Protein AF-A0A081LDC3-F1 (afdb_monomer)

Organism: NCBI:txid1178540

Mean predicted aligned error: 5.59 Å

Secondary structure (DSSP, 8-state):
----SS-HHHHHHHHHHHHHHHHHTTT-HHHHHHHHHHHHTT-S-HHHHHHHHHHHHHHHHHS----

Radius of gyration: 14.07 Å; Cα contacts (8 Å, |Δi|>4): 44; chains: 1; bounding box: 42×26×38 Å

pLDDT: mean 90.24, std 15.23, range [38.88, 98.56]

Foldseek 3Di:
DDDDPDDVVLVVLVVCLVVLLVLLCVQPVPVSVVLVVCVVVVVDRSVVSSVVSVVSSVVSVVDDPPD

Sequence (67 aa):
MSGLPIDFDVVNKNAYLPVKLSELSKVDPSSALEILNQWGEGTKPITVLWETTIEKILQNKDQPTKK

Solvent-accessible surface area (backbone atoms only — not comparable to full-atom values): 403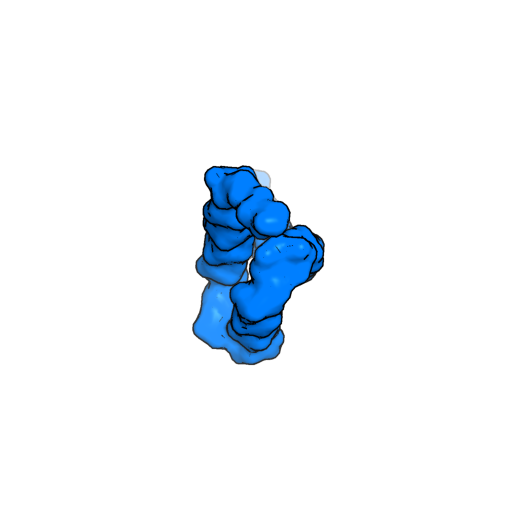2 Å² total; per-residue (Å²): 135,84,74,72,101,64,64,62,66,63,51,48,44,61,73,45,40,66,60,52,39,58,59,25,38,76,80,40,48,68,62,27,50,53,51,49,49,37,55,76,70,60,76,55,58,60,67,59,55,42,52,54,48,53,52,54,42,49,57,58,66,74,45,76,80,81,125

Structure (mmCIF, N/CA/C/O backbone):
data_AF-A0A081LDC3-F1
#
_entry.id   AF-A0A081LDC3-F1
#
loop_
_atom_site.group_PDB
_atom_site.id
_atom_site.type_symbol
_atom_site.label_atom_id
_atom_site.label_alt_id
_atom_site.label_comp_id
_atom_site.label_asym_id
_atom_site.label_entity_id
_atom_site.label_seq_id
_atom_site.pdbx_PDB_ins_code
_atom_site.Cartn_x
_atom_site.Cartn_y
_atom_site.Cartn_z
_atom_site.occupancy
_atom_site.B_iso_or_equiv
_atom_site.auth_seq_id
_atom_site.auth_comp_id
_atom_site.auth_asym_id
_atom_site.auth_atom_id
_atom_site.pdbx_PDB_model_num
ATOM 1 N N . MET A 1 1 ? 18.676 15.888 -23.935 1.00 42.28 1 MET A N 1
ATOM 2 C CA . MET A 1 1 ? 18.306 15.794 -22.509 1.00 42.28 1 MET A CA 1
ATOM 3 C C . MET A 1 1 ? 17.899 14.362 -22.242 1.00 42.28 1 MET A C 1
ATOM 5 O O . MET A 1 1 ? 16.923 13.914 -22.827 1.00 42.28 1 MET A O 1
ATOM 9 N N . SER A 1 2 ? 18.679 13.629 -21.457 1.00 54.00 2 SER A N 1
ATOM 10 C CA . SER A 1 2 ? 18.383 12.235 -21.127 1.00 54.00 2 SER A CA 1
ATOM 11 C C . SER A 1 2 ? 17.522 12.234 -19.867 1.00 54.00 2 SER A C 1
ATOM 13 O O . SER A 1 2 ? 18.033 12.499 -18.782 1.00 54.00 2 SER A O 1
ATOM 15 N N . GLY A 1 3 ? 16.213 12.026 -20.012 1.00 71.19 3 GLY A N 1
ATOM 16 C CA . GLY A 1 3 ? 15.355 11.738 -18.863 1.00 71.19 3 GLY A CA 1
ATOM 17 C C . GLY A 1 3 ? 15.830 10.452 -18.187 1.00 71.19 3 GLY A C 1
ATOM 18 O O . GLY A 1 3 ? 16.278 9.528 -18.869 1.00 71.19 3 GLY A O 1
ATOM 19 N N . LEU A 1 4 ? 15.787 10.402 -16.855 1.00 72.94 4 LEU A N 1
ATOM 20 C CA . LEU A 1 4 ? 16.061 9.164 -16.126 1.00 72.94 4 LEU A CA 1
ATOM 21 C C . LEU A 1 4 ? 15.071 8.082 -16.600 1.00 72.94 4 LEU A C 1
ATOM 23 O O . LEU A 1 4 ? 13.895 8.400 -16.779 1.00 72.94 4 LEU A O 1
ATOM 27 N N . PRO A 1 5 ? 15.494 6.817 -16.778 1.00 82.88 5 PRO A N 1
ATOM 28 C CA . PRO A 1 5 ? 14.624 5.718 -17.212 1.00 82.88 5 PRO A CA 1
ATOM 29 C C . PRO A 1 5 ? 13.706 5.227 -16.074 1.00 82.88 5 PRO A C 1
ATOM 31 O O . PRO A 1 5 ? 13.447 4.035 -15.942 1.00 82.88 5 PRO A O 1
ATOM 34 N N . ILE A 1 6 ? 13.277 6.136 -15.199 1.00 82.12 6 ILE A N 1
ATOM 35 C CA . ILE A 1 6 ? 12.540 5.857 -13.972 1.00 82.12 6 ILE A CA 1
ATOM 36 C C . ILE A 1 6 ? 11.221 6.607 -14.047 1.00 82.12 6 ILE A C 1
ATOM 38 O O . ILE A 1 6 ? 11.194 7.822 -14.246 1.00 82.12 6 ILE A O 1
ATOM 42 N N . ASP A 1 7 ? 10.135 5.875 -13.841 1.00 91.19 7 ASP A N 1
ATOM 43 C CA . ASP A 1 7 ? 8.821 6.471 -13.683 1.00 91.19 7 ASP A CA 1
ATOM 44 C C . ASP A 1 7 ? 8.674 7.032 -12.259 1.00 91.19 7 ASP A C 1
ATOM 46 O O . ASP A 1 7 ? 8.535 6.294 -11.278 1.00 91.19 7 ASP A O 1
ATOM 50 N N . PHE A 1 8 ? 8.738 8.358 -12.141 1.00 91.56 8 PHE A N 1
ATOM 51 C CA . PHE A 1 8 ? 8.604 9.058 -10.864 1.00 91.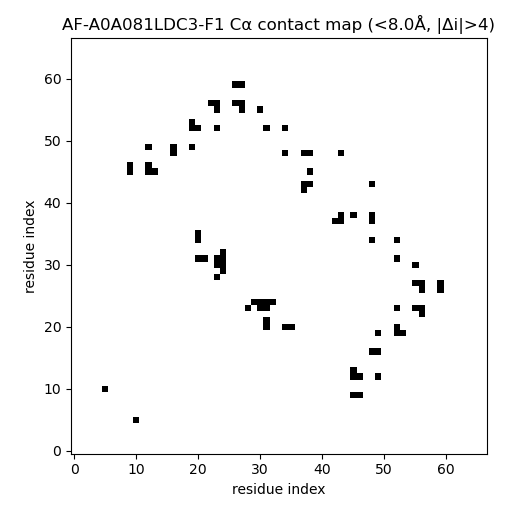56 8 PHE A CA 1
ATOM 52 C C . PHE A 1 8 ? 7.243 8.842 -10.203 1.00 91.56 8 PHE A C 1
ATOM 54 O O . PHE A 1 8 ? 7.156 8.899 -8.978 1.00 91.56 8 PHE A O 1
ATOM 61 N N . ASP A 1 9 ? 6.188 8.581 -10.974 1.00 93.38 9 ASP A N 1
ATOM 62 C CA . ASP A 1 9 ? 4.867 8.307 -10.418 1.00 93.38 9 ASP A CA 1
ATOM 63 C C . ASP A 1 9 ? 4.86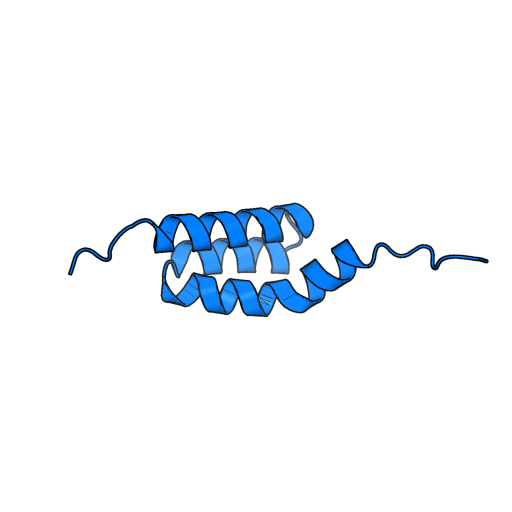8 6.980 -9.646 1.00 93.38 9 ASP A C 1
ATOM 65 O O . ASP A 1 9 ? 4.446 6.925 -8.490 1.00 93.38 9 ASP A O 1
ATOM 69 N N . VAL A 1 10 ? 5.468 5.935 -10.222 1.00 94.44 10 VAL A N 1
ATOM 70 C CA . VAL A 1 10 ? 5.643 4.628 -9.567 1.00 94.44 10 VAL A CA 1
ATOM 71 C C . VAL A 1 10 ? 6.485 4.754 -8.293 1.00 94.44 10 VAL A C 1
ATOM 73 O O . VAL A 1 10 ? 6.134 4.179 -7.258 1.00 94.44 10 VAL A O 1
ATOM 76 N N . VAL A 1 11 ? 7.568 5.539 -8.339 1.00 94.81 11 VAL A N 1
ATOM 77 C CA . VAL A 1 11 ? 8.420 5.804 -7.165 1.00 94.81 11 VAL A CA 1
ATOM 78 C C . VAL A 1 11 ? 7.631 6.503 -6.060 1.00 94.81 11 VAL A C 1
ATOM 80 O O . VAL A 1 11 ? 7.685 6.076 -4.905 1.00 94.81 11 VAL A O 1
ATOM 83 N N . ASN A 1 12 ? 6.862 7.535 -6.408 1.00 95.88 12 ASN A N 1
ATOM 84 C CA . ASN A 1 12 ? 6.036 8.265 -5.451 1.00 95.88 12 ASN A CA 1
ATOM 85 C C . ASN A 1 12 ? 4.974 7.359 -4.825 1.00 95.88 12 ASN A C 1
ATOM 87 O O . ASN A 1 12 ? 4.833 7.337 -3.602 1.00 95.88 12 ASN A O 1
ATOM 91 N N . LYS A 1 13 ? 4.270 6.559 -5.631 1.00 97.19 13 LYS A N 1
ATOM 92 C CA . LYS A 1 13 ? 3.273 5.604 -5.130 1.00 97.19 13 LYS A CA 1
ATOM 93 C C . LYS A 1 13 ? 3.888 4.636 -4.124 1.00 97.19 13 LYS A C 1
ATOM 95 O O . LYS A 1 13 ? 3.316 4.432 -3.058 1.00 97.19 13 LYS A O 1
ATOM 100 N N . ASN A 1 14 ? 5.077 4.104 -4.409 1.00 95.00 14 ASN A N 1
ATOM 101 C CA . ASN A 1 14 ? 5.757 3.193 -3.490 1.00 95.00 14 ASN A CA 1
ATOM 102 C C . ASN A 1 14 ? 6.199 3.883 -2.190 1.00 95.00 14 ASN A C 1
ATOM 104 O O . ASN A 1 14 ? 6.013 3.335 -1.108 1.00 95.00 14 ASN A O 1
ATOM 108 N N . ALA A 1 15 ? 6.743 5.099 -2.284 1.00 96.44 15 ALA A N 1
ATOM 109 C CA . ALA A 1 15 ? 7.200 5.857 -1.120 1.00 96.44 15 ALA A CA 1
ATOM 110 C C . ALA A 1 15 ? 6.046 6.278 -0.192 1.00 96.44 15 ALA A C 1
ATOM 112 O O . ALA A 1 15 ? 6.205 6.290 1.029 1.00 96.44 15 ALA A O 1
ATOM 113 N N . TYR A 1 16 ? 4.884 6.614 -0.758 1.00 97.94 16 TYR A N 1
ATOM 114 C CA . TYR A 1 16 ? 3.754 7.158 -0.003 1.00 97.94 16 TYR A CA 1
ATOM 115 C C . TYR A 1 16 ? 2.657 6.140 0.329 1.00 97.94 16 TYR A C 1
ATOM 117 O O . TYR A 1 16 ? 1.780 6.463 1.135 1.00 97.94 16 TYR A O 1
ATOM 125 N N . LEU A 1 17 ? 2.677 4.923 -0.233 1.00 98.25 17 LEU A N 1
ATOM 126 C CA . LEU A 1 17 ? 1.674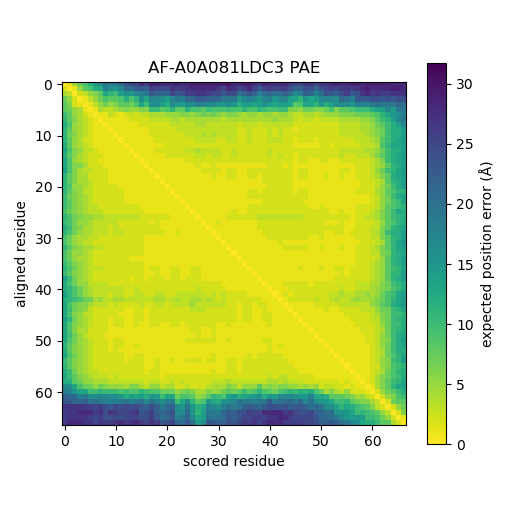 3.896 0.076 1.00 98.25 17 LEU A CA 1
ATOM 127 C C . LEU A 1 17 ? 1.524 3.650 1.594 1.00 98.25 17 LEU A C 1
ATOM 129 O O . LEU A 1 17 ? 0.383 3.635 2.059 1.00 98.25 17 LEU A O 1
ATOM 133 N N . PRO A 1 18 ? 2.600 3.564 2.407 1.00 98.06 18 PRO A N 1
ATOM 134 C CA . PRO A 1 18 ? 2.466 3.380 3.856 1.00 98.06 18 PRO A CA 1
ATOM 135 C C . PRO A 1 18 ? 1.674 4.496 4.551 1.00 98.06 18 PRO A C 1
ATOM 137 O O . PRO A 1 18 ? 0.913 4.240 5.485 1.00 98.06 18 PRO A O 1
ATOM 140 N N . VAL A 1 19 ? 1.804 5.740 4.075 1.00 98.25 19 VAL A N 1
ATOM 141 C CA . VAL A 1 19 ? 1.049 6.885 4.605 1.00 98.25 19 VAL A CA 1
ATOM 142 C C . VAL A 1 19 ? -0.440 6.709 4.317 1.00 98.25 19 VAL A C 1
ATOM 144 O O . VAL A 1 19 ? -1.267 6.891 5.209 1.00 98.25 19 VAL A O 1
ATOM 147 N N . LYS A 1 20 ? -0.792 6.291 3.098 1.00 98.25 20 LYS A N 1
ATOM 148 C CA . LYS A 1 20 ? -2.187 6.049 2.712 1.00 98.25 20 LYS A CA 1
ATOM 149 C C . LYS A 1 20 ? -2.793 4.836 3.403 1.00 98.25 20 LYS A C 1
ATOM 151 O O . LYS A 1 20 ? -3.938 4.910 3.829 1.00 98.25 20 LYS A O 1
ATOM 156 N N . LEU A 1 21 ? -2.023 3.778 3.636 1.00 98.38 21 LEU A N 1
ATOM 157 C CA . LEU A 1 21 ? -2.469 2.652 4.461 1.00 98.38 21 LEU A CA 1
ATOM 158 C C . LEU A 1 21 ? -2.743 3.069 5.912 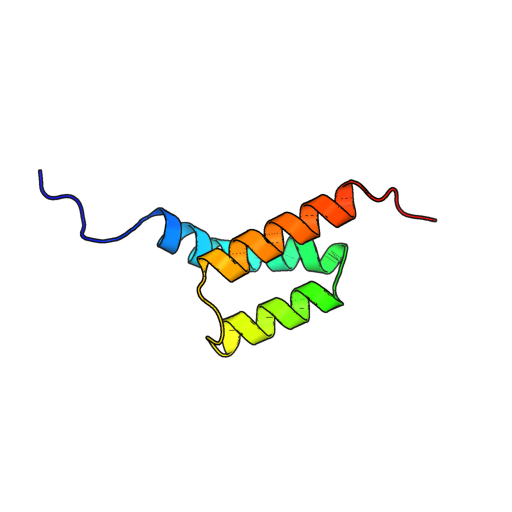1.00 98.38 21 LEU A C 1
ATOM 160 O O . LEU A 1 21 ? -3.723 2.617 6.498 1.00 98.38 21 LEU A O 1
ATOM 164 N N . SER A 1 22 ? -1.937 3.974 6.476 1.00 98.19 22 SER A N 1
ATOM 165 C CA . SER A 1 22 ? -2.187 4.560 7.802 1.00 98.19 22 SER A CA 1
ATOM 166 C C . SER A 1 22 ? -3.431 5.460 7.836 1.00 98.19 22 SER A C 1
ATOM 168 O O . SER A 1 22 ? -4.124 5.540 8.849 1.00 98.19 22 SER A O 1
ATOM 170 N N . GLU A 1 23 ? -3.751 6.148 6.737 1.00 97.81 23 GLU A N 1
ATOM 171 C CA . GLU A 1 23 ? -5.021 6.873 6.599 1.00 97.81 23 GLU A CA 1
ATOM 172 C C . GLU A 1 23 ? -6.209 5.904 6.516 1.00 97.81 23 GLU A C 1
ATOM 174 O O . GLU A 1 23 ? -7.185 6.079 7.245 1.00 97.81 23 GLU A O 1
ATOM 179 N N . LEU A 1 24 ? -6.110 4.869 5.673 1.00 98.12 24 LEU A N 1
ATOM 180 C CA . LEU A 1 24 ? -7.151 3.859 5.496 1.00 98.12 24 LEU A CA 1
ATOM 181 C C . LEU A 1 24 ? -7.413 3.086 6.789 1.00 98.12 24 LEU A C 1
ATOM 183 O O . LEU A 1 24 ? -8.568 2.872 7.134 1.00 98.12 24 LEU A O 1
ATOM 187 N N . SER A 1 25 ? -6.378 2.730 7.552 1.00 97.94 25 SER A N 1
ATOM 188 C CA . SER A 1 25 ? -6.533 1.928 8.773 1.00 97.94 25 SER A CA 1
ATOM 189 C C . SER A 1 25 ? -7.379 2.598 9.856 1.00 97.94 25 SER A C 1
ATOM 191 O O . SER A 1 25 ? -7.898 1.916 10.733 1.00 97.94 25 SER A O 1
ATOM 193 N N . LYS A 1 26 ? -7.555 3.922 9.796 1.00 96.94 26 LYS A N 1
ATOM 194 C CA . LYS A 1 26 ? -8.406 4.677 10.728 1.00 96.94 26 LYS A CA 1
ATOM 195 C C . LYS A 1 26 ? -9.896 4.537 10.426 1.00 96.94 26 LYS A C 1
ATOM 197 O O . LYS A 1 26 ? -10.705 4.796 11.311 1.00 96.94 26 LYS A O 1
ATOM 202 N N . VAL A 1 27 ? -10.251 4.178 9.193 1.00 95.81 27 VAL A N 1
ATOM 203 C CA . VAL A 1 27 ? -11.645 4.090 8.724 1.00 95.81 27 VAL A CA 1
ATOM 204 C C . VAL A 1 27 ? -12.034 2.674 8.298 1.00 95.81 27 VAL A C 1
ATOM 206 O O . VAL A 1 27 ? -13.168 2.269 8.512 1.00 95.81 27 VAL A O 1
ATOM 209 N N . ASP A 1 28 ? -11.087 1.897 7.773 1.00 97.44 28 ASP A N 1
ATOM 210 C CA . ASP A 1 28 ? -11.242 0.496 7.386 1.00 97.44 28 ASP A CA 1
ATOM 211 C C . ASP A 1 28 ? -9.940 -0.287 7.681 1.00 97.44 28 ASP A C 1
ATOM 213 O O . ASP A 1 28 ? -9.101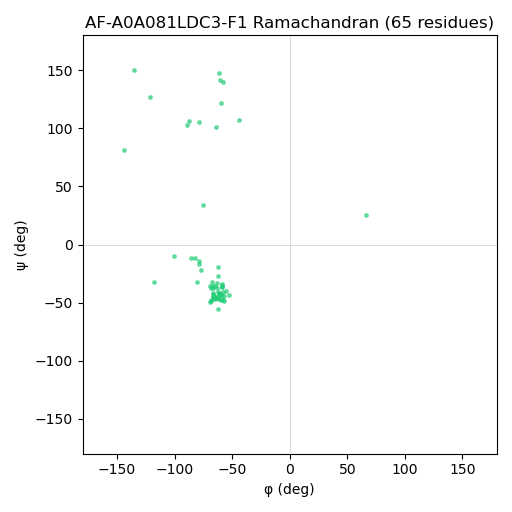 -0.507 6.795 1.00 97.44 28 ASP A O 1
ATOM 217 N N . PRO A 1 29 ? -9.739 -0.706 8.949 1.00 97.44 29 PRO A N 1
ATOM 218 C CA . PRO A 1 29 ? -8.560 -1.465 9.368 1.00 97.44 29 PRO A CA 1
ATOM 219 C C . PRO A 1 29 ? -8.385 -2.790 8.617 1.00 97.44 2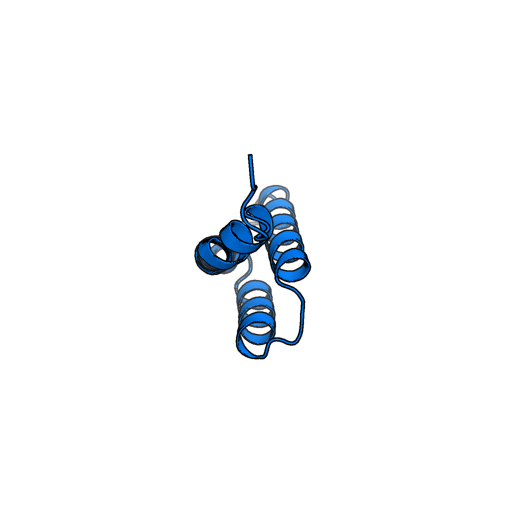9 PRO A C 1
ATOM 221 O O . PRO A 1 29 ? -7.254 -3.209 8.369 1.00 97.44 29 PRO A O 1
ATOM 224 N N . SER A 1 30 ? -9.491 -3.446 8.255 1.00 97.75 30 SER A N 1
ATOM 225 C CA . SER A 1 30 ? -9.467 -4.769 7.621 1.00 97.75 30 SER A CA 1
ATOM 226 C C . SER A 1 30 ? -8.889 -4.676 6.216 1.00 97.75 30 SER A C 1
ATOM 228 O O . SER A 1 30 ? -7.953 -5.402 5.880 1.00 97.75 30 SER A O 1
ATOM 230 N N . SER A 1 31 ? -9.378 -3.723 5.421 1.00 97.75 31 SER A N 1
ATOM 231 C CA . SER A 1 31 ? -8.832 -3.498 4.086 1.00 97.75 31 SER A CA 1
ATOM 232 C C . SER A 1 31 ? -7.394 -2.984 4.119 1.00 97.75 31 SER A C 1
ATOM 234 O O . SER A 1 31 ? -6.592 -3.376 3.276 1.00 97.75 31 SER A O 1
ATOM 236 N N . ALA A 1 32 ? -7.044 -2.118 5.079 1.00 98.38 32 ALA A N 1
ATOM 237 C CA . ALA A 1 32 ? -5.667 -1.646 5.220 1.00 98.38 32 ALA A CA 1
ATOM 238 C C . ALA A 1 32 ? -4.693 -2.807 5.471 1.00 98.38 32 ALA A C 1
ATOM 240 O O . ALA A 1 32 ? -3.626 -2.851 4.860 1.00 98.38 32 ALA A O 1
ATOM 241 N N . LEU A 1 33 ? -5.071 -3.763 6.327 1.00 98.56 33 LEU A N 1
ATOM 242 C CA . LEU A 1 33 ? -4.260 -4.946 6.608 1.00 98.56 33 LEU A CA 1
ATOM 243 C C . LEU A 1 33 ? -4.137 -5.867 5.387 1.00 98.56 33 LEU A C 1
ATOM 245 O O . LEU A 1 33 ? -3.046 -6.351 5.097 1.00 98.56 33 LEU A O 1
ATOM 249 N N . GLU A 1 34 ? -5.224 -6.084 4.645 1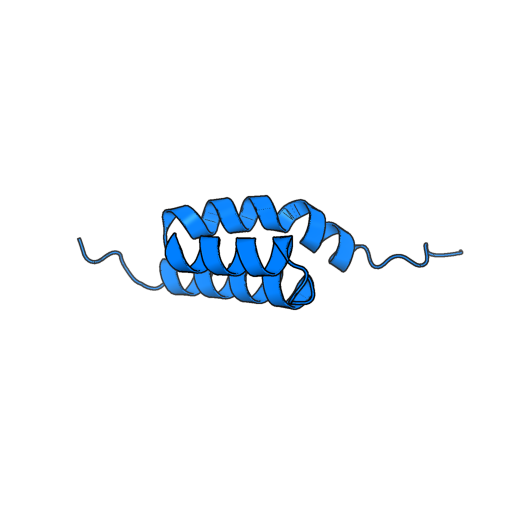.00 98.44 34 GLU A N 1
ATOM 250 C CA . GLU A 1 34 ? -5.191 -6.900 3.427 1.00 98.44 34 GLU A CA 1
ATOM 251 C C . GLU A 1 34 ? -4.224 -6.321 2.382 1.00 98.44 34 GLU A C 1
ATOM 253 O O . GLU A 1 34 ? -3.380 -7.037 1.843 1.00 98.44 34 GLU A O 1
ATOM 258 N N . ILE A 1 35 ? -4.307 -5.012 2.128 1.00 98.50 35 ILE A N 1
ATOM 259 C CA . ILE A 1 35 ? -3.442 -4.334 1.154 1.00 98.50 35 ILE A CA 1
ATOM 260 C C . ILE A 1 35 ? -1.991 -4.306 1.648 1.00 98.50 35 ILE A C 1
ATOM 262 O O . ILE A 1 35 ? -1.073 -4.491 0.848 1.00 98.50 35 ILE A O 1
ATOM 266 N N . LEU A 1 36 ? -1.766 -4.129 2.956 1.00 98.38 36 LEU A N 1
ATOM 267 C CA . LEU A 1 36 ? -0.433 -4.211 3.555 1.00 98.38 36 LEU A CA 1
ATOM 268 C C . LEU A 1 36 ? 0.207 -5.584 3.314 1.00 98.38 36 LEU A C 1
ATOM 270 O O . LEU A 1 36 ? 1.369 -5.641 2.913 1.00 98.38 36 LEU A O 1
ATOM 274 N N . ASN A 1 37 ? -0.542 -6.673 3.508 1.00 98.31 37 ASN A N 1
ATOM 275 C CA . ASN A 1 37 ? -0.051 -8.024 3.231 1.00 98.31 37 ASN A CA 1
ATOM 276 C C . ASN A 1 37 ? 0.253 -8.203 1.740 1.00 98.31 37 ASN A C 1
ATOM 278 O O . ASN A 1 37 ? 1.342 -8.647 1.390 1.00 98.31 37 ASN A O 1
ATOM 282 N N . GLN A 1 38 ? -0.644 -7.761 0.851 1.00 98.31 38 GLN A N 1
ATOM 283 C CA . GLN A 1 38 ? -0.416 -7.827 -0.598 1.00 98.31 38 GLN A CA 1
ATOM 284 C C . GLN A 1 38 ? 0.840 -7.052 -1.033 1.00 98.31 38 GLN A C 1
ATOM 286 O O . GLN A 1 38 ? 1.563 -7.494 -1.927 1.00 98.31 38 GLN A O 1
ATOM 291 N N . TRP A 1 39 ? 1.119 -5.913 -0.391 1.00 97.44 39 TRP A N 1
ATOM 292 C CA . TRP A 1 39 ? 2.340 -5.140 -0.614 1.00 97.44 39 TRP A CA 1
ATOM 293 C C . TRP A 1 39 ? 3.585 -5.862 -0.092 1.00 97.44 39 TRP A C 1
ATOM 295 O O . TRP A 1 39 ? 4.553 -6.007 -0.836 1.00 97.44 39 TRP A O 1
ATOM 305 N N . GLY A 1 40 ? 3.554 -6.349 1.152 1.00 96.88 40 GLY A N 1
ATOM 306 C CA . GLY A 1 40 ? 4.680 -7.054 1.771 1.00 96.88 40 GLY A CA 1
ATOM 307 C C . GLY A 1 40 ? 5.039 -8.365 1.068 1.00 96.88 40 GLY A C 1
ATOM 308 O O . GLY A 1 40 ? 6.211 -8.720 0.983 1.00 96.88 40 GLY A O 1
ATOM 309 N N . GLU A 1 41 ? 4.041 -9.054 0.517 1.00 97.81 41 GLU A N 1
ATOM 310 C CA . GLU A 1 41 ? 4.207 -10.292 -0.249 1.00 97.81 41 GLU A CA 1
ATOM 311 C C . GLU A 1 41 ? 4.516 -10.045 -1.736 1.00 97.81 41 GLU A C 1
ATOM 313 O O . GLU A 1 41 ? 4.874 -10.976 -2.455 1.00 97.81 41 GLU A O 1
ATOM 318 N N . GLY A 1 42 ? 4.368 -8.808 -2.224 1.00 96.44 42 GLY A N 1
ATOM 319 C CA . GLY A 1 42 ? 4.587 -8.463 -3.630 1.00 96.44 42 GLY A CA 1
ATOM 320 C C . GLY A 1 42 ? 3.576 -9.097 -4.594 1.00 96.44 42 GLY A C 1
ATOM 321 O O . GLY A 1 42 ? 3.884 -9.294 -5.768 1.00 96.44 42 GLY A O 1
ATOM 322 N N . THR A 1 43 ? 2.368 -9.424 -4.125 1.00 97.19 43 THR A N 1
ATOM 323 C CA . THR A 1 43 ? 1.353 -10.137 -4.925 1.00 97.19 43 THR A CA 1
ATOM 324 C C . THR A 1 43 ? 0.608 -9.234 -5.906 1.00 97.19 43 THR A C 1
ATOM 326 O O . THR A 1 43 ? -0.050 -9.736 -6.821 1.00 97.19 43 THR A O 1
ATOM 329 N N . LYS A 1 44 ? 0.710 -7.906 -5.756 1.00 96.00 44 LYS A N 1
ATOM 330 C CA . LYS A 1 44 ? 0.103 -6.926 -6.667 1.00 96.00 44 LYS A CA 1
ATOM 331 C C . LYS A 1 44 ? 1.060 -5.786 -7.036 1.00 96.00 44 LYS A C 1
ATOM 333 O O . LYS A 1 44 ? 1.880 -5.383 -6.211 1.00 96.00 44 LYS A O 1
ATOM 338 N N . PRO A 1 45 ? 0.922 -5.203 -8.244 1.00 97.00 45 PRO A N 1
ATOM 339 C CA . PRO A 1 45 ? 1.668 -4.010 -8.633 1.00 97.00 45 PRO A CA 1
ATOM 340 C C . PRO A 1 45 ? 1.354 -2.806 -7.739 1.00 97.00 45 PRO A C 1
ATOM 342 O O . PRO A 1 45 ? 0.208 -2.609 -7.329 1.00 97.00 45 PRO A O 1
ATOM 345 N N . ILE A 1 46 ? 2.348 -1.939 -7.525 1.00 97.19 46 ILE A N 1
ATOM 346 C CA . ILE A 1 46 ? 2.205 -0.771 -6.645 1.00 97.19 46 ILE A CA 1
ATOM 347 C C . ILE A 1 46 ? 1.081 0.180 -7.072 1.00 97.19 46 ILE A C 1
ATOM 349 O O . ILE A 1 46 ? 0.364 0.699 -6.223 1.00 97.19 46 ILE A O 1
ATOM 353 N N . THR A 1 47 ? 0.876 0.363 -8.379 1.00 97.25 47 THR A N 1
ATOM 354 C CA . THR A 1 47 ? -0.207 1.202 -8.910 1.00 97.25 47 THR A CA 1
ATOM 355 C C . THR A 1 47 ? -1.582 0.683 -8.504 1.00 97.25 47 THR A C 1
ATOM 357 O O . THR A 1 47 ? -2.405 1.463 -8.041 1.00 97.25 47 THR A O 1
ATOM 360 N N . VAL A 1 48 ? -1.795 -0.635 -8.570 1.00 98.00 48 VAL A N 1
ATOM 361 C CA . VAL A 1 48 ? -3.063 -1.264 -8.173 1.00 98.00 48 VAL A CA 1
ATOM 362 C C . VAL A 1 48 ? -3.291 -1.113 -6.671 1.00 98.00 48 VAL A C 1
ATOM 364 O O . VAL A 1 48 ? -4.391 -0.768 -6.241 1.00 98.00 48 VAL A O 1
ATOM 367 N N . LEU A 1 49 ? -2.251 -1.341 -5.863 1.00 98.44 49 LEU A N 1
ATOM 368 C CA . LEU A 1 49 ? -2.317 -1.172 -4.407 1.00 98.44 49 LEU A CA 1
ATOM 369 C C . LEU A 1 49 ? -2.639 0.280 -4.028 1.00 98.44 49 LEU A C 1
ATOM 371 O O . LEU A 1 49 ? -3.470 0.525 -3.152 1.00 98.44 49 LEU A O 1
ATOM 375 N N . TRP A 1 50 ? -2.019 1.240 -4.715 1.00 98.50 50 TRP A N 1
ATOM 376 C CA . TRP A 1 50 ? -2.262 2.665 -4.529 1.00 98.50 50 TRP A CA 1
ATOM 377 C C . TRP A 1 50 ? -3.707 3.047 -4.855 1.00 98.50 50 TRP A C 1
ATOM 379 O O . TRP A 1 50 ? -4.398 3.593 -3.998 1.00 98.50 50 TRP A O 1
ATOM 389 N N . GLU A 1 51 ? -4.177 2.725 -6.060 1.00 98.25 51 GLU A N 1
ATOM 390 C CA . GLU A 1 51 ? -5.533 3.044 -6.522 1.00 98.25 51 GLU A CA 1
ATOM 391 C C . GLU A 1 51 ? -6.588 2.437 -5.597 1.00 98.25 51 GLU A C 1
ATOM 393 O O . GLU A 1 51 ? -7.438 3.161 -5.083 1.00 98.25 51 GLU A O 1
ATOM 398 N N . THR A 1 52 ? -6.440 1.153 -5.255 1.00 98.06 52 THR A N 1
ATOM 399 C CA . THR A 1 52 ? -7.340 0.456 -4.320 1.00 98.06 52 THR A CA 1
ATOM 400 C C . THR A 1 52 ? -7.379 1.143 -2.952 1.00 98.06 52 THR A C 1
ATOM 402 O O . THR A 1 52 ? -8.443 1.279 -2.344 1.00 98.06 52 THR A O 1
ATOM 405 N N . THR A 1 53 ? -6.226 1.596 -2.448 1.00 98.31 53 THR A N 1
ATOM 406 C CA . THR A 1 53 ? -6.150 2.296 -1.157 1.00 98.31 53 THR A CA 1
ATOM 407 C C . THR A 1 53 ? -6.899 3.626 -1.214 1.00 98.31 53 THR A C 1
ATOM 409 O O . THR A 1 53 ? -7.691 3.923 -0.320 1.00 98.31 53 THR A O 1
ATOM 412 N N . ILE A 1 54 ? -6.685 4.419 -2.269 1.00 98.12 54 ILE A N 1
ATOM 413 C CA . ILE A 1 54 ? -7.356 5.713 -2.448 1.00 98.12 54 ILE A CA 1
ATOM 414 C C . ILE A 1 54 ? -8.866 5.529 -2.614 1.00 98.12 54 ILE A C 1
ATOM 416 O O . ILE A 1 54 ? -9.630 6.222 -1.942 1.00 98.12 54 ILE A O 1
ATOM 420 N N . GLU A 1 55 ? -9.303 4.577 -3.436 1.00 97.75 55 GLU A N 1
ATOM 421 C CA . GLU A 1 55 ? -10.723 4.270 -3.632 1.00 97.75 55 GLU A CA 1
ATOM 422 C C . GLU A 1 55 ? -11.412 3.921 -2.314 1.00 97.75 55 GLU A C 1
ATOM 424 O O . GLU A 1 55 ? -12.443 4.505 -1.984 1.00 97.75 55 GLU A O 1
ATOM 429 N N . LYS A 1 56 ? -10.816 3.034 -1.510 1.00 97.12 56 LYS A N 1
ATOM 430 C CA . LYS A 1 56 ? -11.382 2.656 -0.209 1.00 97.12 56 LYS A CA 1
ATOM 431 C C . LYS A 1 56 ? -11.410 3.815 0.783 1.00 97.12 56 LYS A C 1
ATOM 433 O O . LYS A 1 56 ? -12.364 3.926 1.553 1.00 97.12 56 LYS A O 1
ATOM 438 N 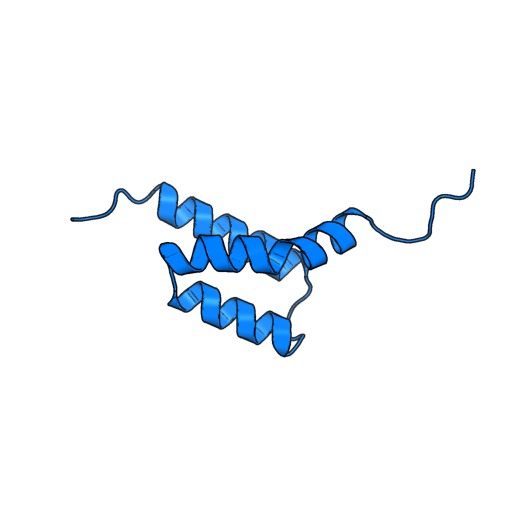N . ILE A 1 57 ? -10.410 4.699 0.769 1.00 96.75 57 ILE A N 1
ATOM 439 C CA . ILE A 1 57 ? -10.435 5.921 1.588 1.00 96.75 57 ILE A CA 1
ATOM 440 C C . ILE A 1 57 ? -11.609 6.816 1.172 1.00 96.75 57 ILE A C 1
ATOM 442 O O . ILE A 1 57 ? -12.306 7.335 2.041 1.00 96.75 57 ILE A O 1
ATOM 446 N N . LEU A 1 58 ? -11.830 7.012 -0.131 1.00 95.31 58 LEU A N 1
ATOM 447 C CA . LEU A 1 58 ? -12.918 7.853 -0.644 1.00 95.31 58 LEU A CA 1
ATOM 448 C C . LEU A 1 58 ? -14.292 7.255 -0.316 1.00 95.31 58 LEU A C 1
ATOM 450 O O . LEU A 1 58 ? -15.131 7.944 0.257 1.00 95.31 58 LEU A O 1
ATOM 454 N N . GLN A 1 59 ? -14.476 5.951 -0.538 1.00 94.19 59 GLN A N 1
ATOM 455 C CA . GLN A 1 59 ? -15.711 5.235 -0.196 1.00 94.19 59 GLN A CA 1
ATOM 456 C C . GLN A 1 59 ? -16.087 5.384 1.286 1.00 94.19 59 GLN A C 1
ATOM 458 O O . GLN A 1 59 ? -17.258 5.573 1.609 1.00 94.19 59 GLN A O 1
ATOM 463 N N . ASN A 1 60 ? -15.104 5.346 2.192 1.00 91.00 60 ASN A N 1
ATOM 464 C CA . ASN A 1 60 ? -15.342 5.518 3.627 1.00 91.00 60 ASN A CA 1
ATOM 465 C C . ASN A 1 60 ? -15.541 6.984 4.055 1.00 91.00 60 ASN A C 1
ATOM 467 O O . ASN A 1 60 ? -16.055 7.228 5.142 1.00 91.00 60 ASN A O 1
ATOM 471 N N . LYS A 1 61 ? -15.155 7.965 3.228 1.00 80.62 61 LYS A N 1
ATOM 472 C CA . LYS A 1 61 ? -15.460 9.387 3.467 1.00 80.62 61 LYS A CA 1
ATOM 473 C C . LYS A 1 61 ? -16.881 9.755 3.043 1.00 80.62 61 LYS A C 1
ATOM 475 O O . LYS A 1 61 ? -17.491 10.605 3.685 1.00 80.62 61 LYS A O 1
ATOM 480 N N . ASP A 1 62 ? -17.398 9.106 2.003 1.00 70.50 62 ASP A N 1
ATOM 481 C CA . ASP A 1 62 ? -18.754 9.336 1.485 1.00 70.50 62 ASP A CA 1
ATOM 482 C C . ASP A 1 62 ? -19.839 8.574 2.267 1.00 70.50 62 ASP A C 1
ATOM 484 O O . ASP A 1 62 ? -21.031 8.852 2.127 1.00 70.50 62 ASP A O 1
ATOM 488 N N . GLN A 1 63 ? -19.448 7.634 3.131 1.00 57.66 63 GLN A N 1
ATOM 489 C CA . GLN A 1 63 ? -20.336 7.016 4.112 1.00 57.66 63 GLN A CA 1
ATOM 490 C C . GLN A 1 63 ? -20.325 7.875 5.389 1.00 57.66 63 GLN A C 1
ATOM 492 O O . GLN A 1 63 ? -19.336 7.841 6.125 1.00 57.66 63 GLN A O 1
ATOM 497 N N . PRO A 1 64 ? -21.386 8.651 5.702 1.00 54.38 64 PRO A N 1
ATOM 498 C CA . PRO A 1 64 ? -21.468 9.303 6.998 1.00 54.38 64 PRO A CA 1
ATOM 499 C C . PRO A 1 64 ? -21.451 8.200 8.051 1.00 54.38 64 PRO A C 1
ATOM 501 O O . PRO A 1 64 ? -22.280 7.288 8.023 1.00 54.38 64 PRO A O 1
ATOM 504 N N . THR A 1 65 ? -20.473 8.274 8.948 1.00 52.81 65 THR A N 1
ATOM 505 C CA . THR A 1 65 ? -20.333 7.398 10.105 1.00 52.81 65 THR A CA 1
ATOM 506 C C . THR A 1 65 ? -21.698 7.224 10.768 1.00 52.81 65 THR A C 1
ATOM 508 O O . THR A 1 65 ? -22.234 8.149 11.383 1.00 52.81 65 THR A O 1
ATOM 511 N N . LYS A 1 66 ? -22.302 6.036 10.618 1.00 49.53 66 LYS A N 1
ATOM 512 C CA . LYS A 1 66 ? -23.417 5.640 11.477 1.00 49.53 66 LYS A CA 1
ATOM 513 C C . LYS A 1 66 ? -22.842 5.551 12.888 1.00 49.53 66 LYS A C 1
ATOM 515 O O . LYS A 1 66 ? -22.092 4.627 13.187 1.00 49.53 66 LYS A O 1
ATOM 520 N N . LYS A 1 67 ? -23.117 6.602 13.665 1.00 38.88 67 LYS A N 1
ATOM 521 C CA . LYS A 1 67 ? -22.945 6.667 15.118 1.00 38.88 67 LYS A CA 1
ATOM 522 C C . LYS A 1 67 ? -23.592 5.472 15.801 1.00 38.88 67 LYS A C 1
ATOM 524 O O . LYS A 1 67 ? -24.678 5.059 15.334 1.00 38.88 67 LYS A O 1
#